Protein AF-A0A1Q4G816-F1 (afdb_monomer_lite)

Foldseek 3Di:
DLVVVLVVLVVVLVVLLVPDDPVLNVVLVVLVVVLVVVLVVLVVDPVCVPPPSVVVSSVVNVVSSVVSVVVSVVSVVVVVVVVVD

pLDDT: mean 72.89, std 6.25, range [48.06, 81.94]

Radius of gyration: 15.04 Å; chains: 1; bounding box: 31×16×48 Å

Secondary structure (DSSP, 8-state):
-HHHHHHHHHHHHHHHHHHS-HHHHHHHHHHHHHHHHHHHHHTS-GGGGSTTTHHHHHHHHHHHHHHHHHHHHHHHHHHHHHHH-

Sequence (85 aa):
MVYTLYILLFSYIIYRILAAGNGEKVRLIFIVCISLIANVFLYIDPADFQGGASLVVLFYSLIIWVLTFLATAVNYIFSSWKKKN

Structure (mmCIF, N/CA/C/O backbone):
data_AF-A0A1Q4G816-F1
#
_entry.id   AF-A0A1Q4G816-F1
#
loop_
_atom_site.group_PDB
_atom_site.id
_atom_site.type_symbol
_atom_site.label_atom_id
_atom_site.label_alt_id
_atom_site.label_comp_id
_atom_site.label_asym_id
_atom_site.label_entity_id
_atom_site.label_seq_id
_atom_site.pdbx_PDB_ins_code
_atom_site.Cartn_x
_atom_site.Cartn_y
_atom_site.Cartn_z
_atom_site.occupancy
_atom_site.B_iso_or_equiv
_atom_site.auth_seq_id
_atom_site.auth_comp_id
_atom_site.auth_asym_id
_atom_site.auth_atom_id
_atom_site.pdbx_PDB_model_num
ATOM 1 N N . MET A 1 1 ? -4.265 -6.625 -17.009 1.00 61.88 1 MET A N 1
ATOM 2 C CA . MET A 1 1 ? -4.900 -7.155 -15.778 1.00 61.88 1 MET A CA 1
ATOM 3 C C . MET A 1 1 ? -4.238 -6.668 -14.486 1.00 61.88 1 MET A C 1
ATOM 5 O O . MET A 1 1 ? -4.969 -6.263 -13.594 1.00 61.88 1 MET A O 1
ATOM 9 N N . VAL A 1 2 ? -2.901 -6.642 -14.370 1.00 65.44 2 VAL A N 1
ATOM 10 C CA . VAL A 1 2 ? -2.195 -6.209 -13.136 1.00 65.44 2 VAL A CA 1
ATOM 11 C C . VAL A 1 2 ? -2.562 -4.781 -12.694 1.00 65.44 2 VAL A C 1
ATOM 13 O O . VAL A 1 2 ? -2.856 -4.557 -11.526 1.00 65.44 2 VAL A O 1
ATOM 16 N N . TYR A 1 3 ? -2.662 -3.836 -13.633 1.00 67.12 3 TYR A N 1
ATOM 17 C CA . TYR A 1 3 ? -3.096 -2.460 -13.346 1.00 67.12 3 TYR A CA 1
ATOM 18 C C . TYR A 1 3 ? -4.513 -2.366 -12.758 1.00 67.12 3 TYR A C 1
ATOM 20 O O . TYR A 1 3 ? -4.772 -1.543 -11.887 1.00 67.12 3 TYR A O 1
ATOM 28 N N . THR A 1 4 ? -5.436 -3.223 -13.201 1.00 74.06 4 THR A N 1
ATOM 29 C CA . THR A 1 4 ? -6.815 -3.257 -12.692 1.00 74.06 4 THR A CA 1
ATOM 30 C C . THR A 1 4 ? -6.849 -3.726 -11.241 1.00 74.06 4 THR A C 1
ATOM 32 O O . THR A 1 4 ? -7.536 -3.125 -10.420 1.00 74.06 4 THR A O 1
ATOM 35 N N . LEU A 1 5 ? -6.068 -4.763 -10.914 1.00 73.25 5 LEU A N 1
ATOM 36 C CA . LEU A 1 5 ? -5.907 -5.249 -9.541 1.00 73.25 5 LEU A CA 1
ATOM 37 C C . LEU A 1 5 ? -5.289 -4.180 -8.638 1.00 73.25 5 LEU A C 1
ATOM 39 O O . LEU A 1 5 ? -5.747 -3.994 -7.515 1.00 73.25 5 LEU A O 1
ATOM 43 N N . TYR A 1 6 ? -4.301 -3.446 -9.151 1.00 69.81 6 TYR A N 1
ATOM 44 C CA . TYR A 1 6 ? -3.673 -2.339 -8.437 1.00 69.81 6 TYR A CA 1
ATOM 45 C C . TYR A 1 6 ? -4.680 -1.232 -8.086 1.00 69.81 6 TYR A C 1
ATOM 47 O O . TYR A 1 6 ? -4.761 -0.818 -6.933 1.00 69.81 6 TYR A O 1
ATOM 55 N N . ILE A 1 7 ? -5.512 -0.813 -9.046 1.00 76.31 7 ILE A N 1
ATOM 56 C CA . ILE A 1 7 ? -6.565 0.194 -8.823 1.00 76.31 7 ILE A CA 1
ATOM 57 C C . ILE A 1 7 ? -7.616 -0.304 -7.821 1.00 76.31 7 ILE A C 1
ATOM 59 O O . ILE A 1 7 ? -8.024 0.442 -6.935 1.00 76.31 7 ILE A O 1
ATOM 63 N N . LEU A 1 8 ? -8.036 -1.567 -7.924 1.00 79.19 8 LEU A N 1
ATOM 64 C CA . LEU A 1 8 ? -9.005 -2.172 -7.003 1.00 79.19 8 LEU A CA 1
ATOM 65 C C . LEU A 1 8 ? -8.490 -2.202 -5.563 1.00 79.19 8 LEU A C 1
ATOM 67 O O . LEU A 1 8 ? -9.201 -1.807 -4.636 1.00 79.19 8 LEU A O 1
ATOM 71 N N . LEU A 1 9 ? -7.241 -2.633 -5.382 1.00 74.12 9 LEU A N 1
ATOM 72 C CA . LEU A 1 9 ? -6.559 -2.578 -4.095 1.00 74.12 9 LEU A CA 1
ATOM 73 C C . LEU A 1 9 ? -6.496 -1.132 -3.591 1.00 74.12 9 LEU A C 1
ATOM 75 O O . LEU A 1 9 ? -6.816 -0.890 -2.425 1.00 74.12 9 LEU A O 1
ATOM 79 N N . PHE A 1 10 ? -6.187 -0.175 -4.473 1.00 75.69 10 PHE A N 1
ATOM 80 C CA . PHE A 1 10 ? -6.155 1.255 -4.159 1.00 75.69 10 PHE A CA 1
ATOM 81 C C . PHE A 1 10 ? -7.449 1.785 -3.581 1.00 75.69 10 PHE A C 1
ATOM 83 O O . PHE A 1 10 ? -7.471 2.331 -2.472 1.00 75.69 10 PHE A O 1
ATOM 90 N N . SER A 1 11 ? -8.545 1.543 -4.284 1.00 78.44 11 SER A N 1
ATOM 91 C CA . SER A 1 11 ? -9.869 1.913 -3.811 1.00 78.44 11 SER A CA 1
ATOM 92 C C . SER A 1 11 ? -10.219 1.227 -2.487 1.00 78.44 11 SER A C 1
ATOM 94 O O . SER A 1 11 ? -10.796 1.866 -1.605 1.00 78.44 11 SER A O 1
ATOM 96 N N . TYR A 1 12 ? -9.830 -0.038 -2.300 1.00 79.38 12 TYR A N 1
ATOM 97 C CA . TYR A 1 12 ? -10.111 -0.776 -1.068 1.00 79.38 12 TYR A CA 1
ATOM 98 C C . TYR A 1 12 ? -9.378 -0.206 0.156 1.00 79.38 12 TYR A C 1
ATOM 100 O O . TYR A 1 12 ? -9.977 -0.066 1.225 1.00 79.38 12 TYR A O 1
ATOM 108 N N . ILE A 1 13 ? -8.096 0.148 0.023 1.00 73.06 13 ILE A N 1
ATOM 109 C CA . ILE A 1 13 ? -7.328 0.729 1.133 1.00 73.06 13 ILE A CA 1
ATOM 110 C C . ILE A 1 13 ? -7.907 2.091 1.530 1.00 73.06 13 ILE A C 1
ATOM 112 O O . ILE A 1 13 ? -8.111 2.335 2.720 1.00 73.06 13 ILE A O 1
ATOM 116 N N . ILE A 1 14 ? -8.262 2.943 0.561 1.00 77.19 14 ILE A N 1
ATOM 117 C CA . ILE A 1 14 ? -8.926 4.224 0.847 1.00 77.19 14 ILE A CA 1
ATOM 118 C C .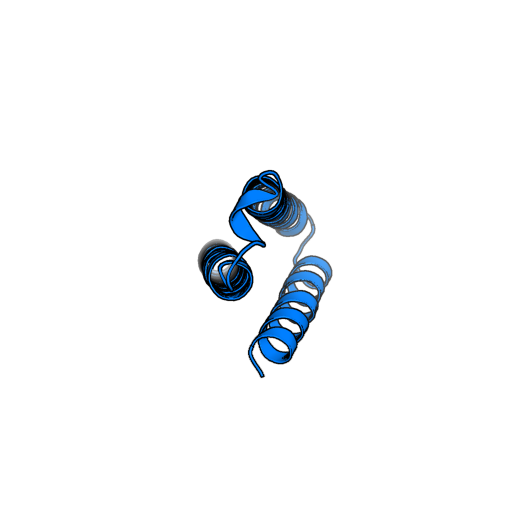 ILE A 1 14 ? -10.260 4.005 1.561 1.00 77.19 14 ILE A C 1
ATOM 120 O O . ILE A 1 14 ? -10.524 4.641 2.582 1.00 77.19 14 ILE A O 1
ATOM 124 N N . TYR A 1 15 ? -11.077 3.068 1.079 1.00 79.25 15 TYR A N 1
ATOM 125 C CA . TYR A 1 15 ? -12.338 2.720 1.726 1.00 79.25 15 TYR A CA 1
ATOM 126 C C . TYR A 1 15 ? -12.132 2.286 3.186 1.00 79.25 15 TYR A C 1
ATOM 128 O O . TYR A 1 15 ? -12.836 2.749 4.084 1.00 79.25 15 TYR A O 1
ATOM 136 N N . ARG A 1 16 ? -11.117 1.456 3.454 1.00 71.62 16 ARG A N 1
ATOM 137 C CA . ARG A 1 16 ? -10.776 1.016 4.815 1.00 71.62 16 ARG A CA 1
ATOM 138 C C . ARG A 1 16 ? -10.314 2.156 5.717 1.00 71.62 16 ARG A C 1
ATOM 140 O O . ARG A 1 16 ? -10.675 2.151 6.890 1.00 71.62 16 ARG A O 1
ATOM 147 N N . ILE A 1 17 ? -9.569 3.134 5.199 1.00 73.56 17 ILE A N 1
ATOM 148 C CA . ILE A 1 17 ? -9.191 4.339 5.957 1.00 73.56 17 ILE A CA 1
ATOM 149 C C . ILE A 1 17 ? -10.436 5.162 6.307 1.00 73.56 17 ILE A C 1
ATOM 151 O O . ILE A 1 17 ? -10.581 5.610 7.444 1.00 73.56 17 ILE A O 1
ATOM 155 N N . LEU A 1 18 ? -11.359 5.339 5.357 1.00 72.81 18 LEU A N 1
ATOM 156 C CA . LEU A 1 18 ? -12.594 6.097 5.577 1.00 72.81 18 LEU A CA 1
ATOM 157 C C . LEU A 1 18 ? -13.503 5.430 6.621 1.00 72.81 18 LEU A C 1
ATOM 159 O O . LEU A 1 18 ? -14.056 6.128 7.475 1.00 72.81 18 LEU A O 1
ATOM 163 N N . ALA A 1 19 ? -13.596 4.098 6.581 1.00 72.31 19 ALA A N 1
ATOM 164 C CA . ALA A 1 19 ? -14.426 3.286 7.469 1.00 72.31 19 ALA A CA 1
ATOM 165 C C . ALA A 1 19 ? -13.804 2.993 8.854 1.00 72.31 19 ALA A C 1
ATOM 167 O O . ALA A 1 19 ? -14.502 2.500 9.740 1.00 72.31 19 ALA A O 1
ATOM 168 N N . ALA A 1 20 ? -12.512 3.266 9.071 1.00 69.19 20 ALA A N 1
ATOM 169 C CA . ALA A 1 20 ? -11.843 3.033 10.356 1.00 69.19 20 ALA A CA 1
ATOM 170 C C . ALA A 1 20 ? -12.265 4.052 11.435 1.00 69.19 20 ALA A C 1
ATOM 172 O O . ALA A 1 20 ? -12.674 5.165 11.126 1.00 69.19 20 ALA A O 1
ATOM 173 N N . GLY A 1 21 ? -12.149 3.715 12.725 1.00 70.56 21 GLY A N 1
ATOM 174 C CA . GLY A 1 21 ? -12.408 4.671 13.818 1.00 70.56 21 GLY A CA 1
ATOM 175 C C . GLY A 1 21 ? -11.293 5.720 13.960 1.00 70.56 21 GLY A C 1
ATOM 176 O O . GLY A 1 21 ? -10.153 5.440 13.606 1.00 70.56 21 GLY A O 1
ATOM 177 N N . ASN A 1 22 ? -11.577 6.911 14.511 1.00 68.81 22 ASN A N 1
ATOM 178 C CA . ASN A 1 22 ? -10.630 8.050 14.553 1.00 68.81 22 ASN A CA 1
ATOM 179 C C . ASN A 1 22 ? -9.205 7.711 15.047 1.00 68.81 22 ASN A C 1
ATOM 181 O O . ASN A 1 22 ? -8.240 8.210 14.475 1.00 68.81 22 ASN A O 1
ATOM 185 N N . GLY A 1 23 ? -9.048 6.844 16.055 1.00 67.12 23 GLY A N 1
ATOM 186 C CA . GLY A 1 23 ? -7.721 6.420 16.536 1.00 67.12 23 GLY A CA 1
ATOM 187 C C . GLY A 1 23 ? -6.980 5.470 15.583 1.00 67.12 23 GLY A C 1
ATOM 188 O O . GLY A 1 23 ? -5.758 5.519 15.469 1.00 67.12 23 GLY A O 1
ATOM 189 N N . GLU A 1 24 ? -7.711 4.633 14.848 1.00 68.56 24 GLU A N 1
ATOM 190 C CA . GLU A 1 24 ? -7.143 3.720 13.850 1.00 68.56 24 GLU A CA 1
ATOM 191 C C . GLU A 1 24 ? -6.829 4.443 12.536 1.00 68.56 24 GLU A C 1
ATOM 193 O O . GLU A 1 24 ? -5.856 4.091 11.870 1.00 68.56 24 GLU A O 1
ATOM 198 N N . LYS A 1 25 ? -7.596 5.493 12.199 1.00 69.12 25 LYS A N 1
ATOM 199 C CA . LYS A 1 25 ? -7.388 6.320 11.000 1.00 69.12 25 LYS A CA 1
ATOM 200 C C . LYS A 1 25 ? -5.975 6.885 10.935 1.00 69.12 25 LYS A C 1
ATOM 202 O O . LYS A 1 25 ? -5.313 6.719 9.919 1.00 69.12 25 LYS A O 1
ATOM 207 N N . VAL A 1 26 ? -5.488 7.495 12.019 1.00 71.75 26 VAL A N 1
ATOM 208 C CA . VAL A 1 26 ? -4.142 8.099 12.058 1.00 71.75 26 VAL A CA 1
ATOM 209 C C . VAL A 1 26 ? -3.067 7.050 11.772 1.00 71.75 26 VAL A C 1
ATOM 211 O O . VAL A 1 26 ? -2.176 7.271 10.956 1.00 71.75 26 VAL A O 1
ATOM 214 N N . ARG A 1 27 ? -3.184 5.866 12.381 1.00 71.75 27 ARG A N 1
ATOM 215 C CA . ARG A 1 27 ? -2.213 4.781 12.204 1.00 71.75 27 ARG A CA 1
ATOM 216 C C . ARG A 1 27 ? -2.237 4.213 10.782 1.00 71.75 27 ARG A C 1
ATOM 218 O O . ARG A 1 27 ? -1.180 3.945 10.221 1.00 71.75 27 ARG A O 1
ATOM 225 N N . LEU A 1 28 ? -3.425 4.074 10.188 1.00 75.69 28 LEU A N 1
ATOM 226 C CA . LEU A 1 28 ? -3.581 3.648 8.795 1.00 75.69 28 LEU A CA 1
ATOM 227 C C . LEU A 1 28 ? -3.011 4.676 7.816 1.00 75.69 28 LEU A C 1
ATOM 229 O O . LEU A 1 28 ? -2.315 4.291 6.883 1.00 75.69 28 LEU A O 1
ATOM 233 N N . ILE A 1 29 ? -3.230 5.969 8.065 1.00 77.69 29 ILE A N 1
ATOM 234 C CA . ILE A 1 29 ? -2.652 7.055 7.264 1.00 77.69 29 ILE A CA 1
ATOM 235 C C . ILE A 1 29 ? -1.121 6.981 7.286 1.00 77.69 29 ILE A C 1
ATOM 237 O O . ILE A 1 29 ? -0.505 7.039 6.228 1.00 77.69 29 ILE A O 1
ATOM 241 N N . PHE A 1 30 ? -0.500 6.768 8.451 1.00 78.50 30 PHE A N 1
ATOM 242 C CA . PHE A 1 30 ? 0.956 6.598 8.542 1.00 78.50 30 PHE A CA 1
ATOM 243 C C . PHE A 1 30 ? 1.467 5.397 7.734 1.00 78.50 30 PHE A C 1
ATOM 245 O O . PHE A 1 30 ? 2.436 5.529 6.987 1.00 78.50 30 PHE A O 1
ATOM 252 N N . ILE A 1 31 ? 0.803 4.242 7.845 1.00 78.00 31 ILE A N 1
ATOM 253 C CA . ILE A 1 31 ? 1.161 3.026 7.096 1.00 78.00 31 ILE A CA 1
ATOM 254 C C . ILE A 1 31 ? 1.063 3.271 5.582 1.00 78.00 31 ILE A C 1
ATOM 256 O O . IL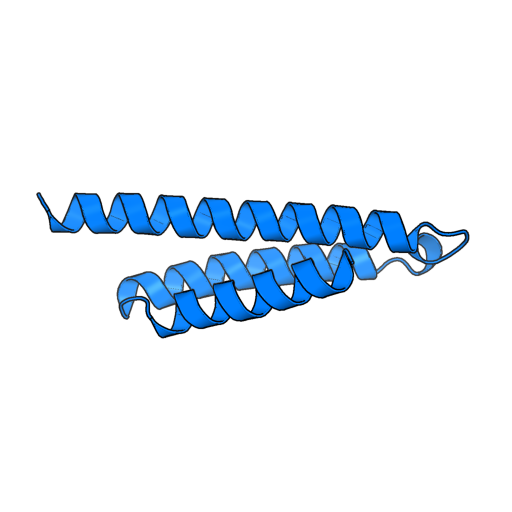E A 1 31 ? 1.952 2.874 4.824 1.00 78.00 31 ILE A O 1
ATOM 260 N N . VAL A 1 32 ? 0.011 3.964 5.141 1.00 78.81 32 VAL A N 1
ATOM 261 C CA . VAL A 1 32 ? -0.187 4.311 3.731 1.00 78.81 32 VAL A CA 1
ATOM 262 C C . VAL A 1 32 ? 0.850 5.321 3.253 1.00 78.81 32 VAL A C 1
ATOM 264 O O . VAL A 1 32 ? 1.431 5.094 2.200 1.00 78.81 32 VAL A O 1
ATOM 267 N N . CYS A 1 33 ? 1.158 6.367 4.023 1.00 80.06 33 CYS A N 1
ATOM 268 C CA . CYS A 1 33 ? 2.192 7.344 3.670 1.00 80.06 33 CYS A CA 1
ATOM 269 C C . CYS A 1 33 ? 3.569 6.694 3.491 1.00 80.06 33 CYS A C 1
ATOM 271 O O . CYS A 1 33 ? 4.230 6.953 2.491 1.00 80.06 33 CYS A O 1
ATOM 273 N N . ILE A 1 34 ? 3.986 5.813 4.407 1.00 79.75 34 ILE A N 1
ATOM 274 C CA . ILE A 1 34 ? 5.262 5.084 4.286 1.00 79.75 34 ILE A CA 1
ATOM 275 C C . ILE A 1 34 ? 5.266 4.216 3.023 1.00 79.75 34 ILE A C 1
ATOM 277 O O . ILE A 1 34 ? 6.252 4.190 2.289 1.00 79.75 34 ILE A O 1
ATOM 281 N N . SER A 1 35 ? 4.147 3.548 2.741 1.00 78.00 35 SER A N 1
ATOM 282 C CA . SER A 1 35 ? 4.004 2.708 1.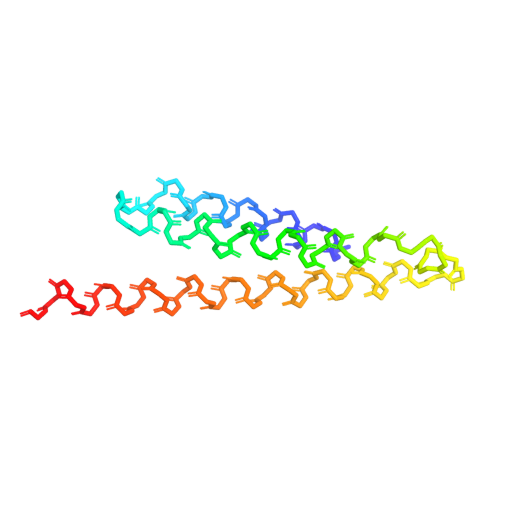549 1.00 78.00 35 SER A CA 1
ATOM 283 C C . SER A 1 35 ? 4.048 3.533 0.262 1.00 78.00 35 SER A C 1
ATOM 285 O O . SER A 1 35 ? 4.667 3.114 -0.708 1.00 78.00 35 SER A O 1
ATOM 287 N N . LEU A 1 36 ? 3.450 4.726 0.263 1.00 76.44 36 LEU A N 1
ATOM 288 C CA . LEU A 1 36 ? 3.482 5.677 -0.849 1.00 76.44 36 LEU A CA 1
ATOM 289 C C . LEU A 1 36 ? 4.895 6.207 -1.090 1.00 76.44 36 LEU A C 1
ATOM 291 O O . LEU A 1 36 ? 5.331 6.242 -2.232 1.00 76.44 36 LEU A O 1
ATOM 295 N N . ILE A 1 37 ? 5.626 6.553 -0.029 1.00 81.94 37 ILE A N 1
ATOM 296 C CA . ILE A 1 37 ? 7.026 6.987 -0.120 1.00 81.94 37 ILE A CA 1
ATOM 297 C C . ILE A 1 37 ? 7.886 5.862 -0.702 1.00 81.94 37 ILE A C 1
ATOM 299 O O . ILE A 1 37 ? 8.613 6.093 -1.663 1.00 81.94 37 ILE A O 1
ATOM 303 N N . ALA A 1 38 ? 7.761 4.637 -0.182 1.00 76.56 38 ALA A N 1
ATOM 304 C CA . ALA A 1 38 ? 8.474 3.474 -0.711 1.00 76.56 38 ALA A CA 1
ATOM 305 C C . ALA A 1 38 ? 8.129 3.206 -2.184 1.00 76.56 38 ALA A C 1
ATOM 307 O O . ALA A 1 38 ? 9.001 2.844 -2.969 1.00 76.56 38 ALA A O 1
ATOM 308 N N . ASN A 1 39 ? 6.868 3.426 -2.566 1.00 79.56 39 ASN A N 1
ATOM 309 C CA . ASN A 1 39 ? 6.438 3.336 -3.953 1.00 79.56 39 ASN A CA 1
ATOM 310 C C . ASN A 1 39 ? 7.104 4.426 -4.803 1.00 79.56 39 ASN A C 1
ATOM 312 O O . ASN A 1 39 ? 7.703 4.105 -5.810 1.00 79.56 39 ASN A O 1
ATOM 316 N N . VAL A 1 40 ? 7.103 5.690 -4.376 1.00 76.88 40 VAL A N 1
ATOM 317 C CA . VAL A 1 40 ? 7.744 6.799 -5.109 1.00 76.88 40 VAL A CA 1
ATOM 318 C C . VAL A 1 40 ? 9.248 6.579 -5.290 1.00 76.88 40 VAL A C 1
ATOM 320 O O . VAL A 1 40 ? 9.763 6.846 -6.371 1.00 76.88 40 VAL A O 1
ATOM 323 N N . PHE A 1 41 ? 9.943 6.038 -4.285 1.00 78.56 41 PHE A N 1
ATOM 324 C CA . PHE A 1 41 ? 11.361 5.679 -4.409 1.00 78.56 41 PHE A CA 1
ATOM 325 C C . PHE A 1 41 ? 11.624 4.666 -5.531 1.00 78.56 41 PHE A C 1
ATOM 327 O O . PHE A 1 41 ? 12.657 4.747 -6.184 1.00 78.56 41 PHE A O 1
ATOM 334 N N . LEU A 1 42 ? 10.678 3.765 -5.798 1.00 73.50 42 LEU A N 1
ATOM 335 C CA . LEU A 1 42 ? 10.741 2.806 -6.905 1.00 73.50 42 LEU A CA 1
ATOM 336 C C . LEU A 1 42 ? 10.515 3.433 -8.287 1.00 73.50 42 LEU A C 1
ATOM 338 O O . LEU A 1 42 ? 10.866 2.819 -9.285 1.00 73.50 42 LEU A O 1
ATOM 342 N N . TYR A 1 43 ? 9.916 4.623 -8.363 1.00 71.44 43 TYR A N 1
ATOM 343 C CA . TYR A 1 43 ? 9.706 5.352 -9.623 1.00 71.44 43 TYR A CA 1
ATOM 344 C C . TYR A 1 43 ? 10.749 6.459 -9.838 1.00 71.44 43 TYR A C 1
ATOM 346 O O . TYR A 1 43 ? 10.655 7.194 -10.820 1.00 71.44 43 TYR A O 1
ATOM 354 N N . ILE A 1 44 ? 11.713 6.620 -8.922 1.00 75.50 44 ILE A N 1
ATOM 355 C CA . ILE A 1 44 ? 12.665 7.736 -8.954 1.00 75.50 44 ILE A CA 1
ATOM 356 C C . ILE A 1 44 ? 13.779 7.529 -9.986 1.00 75.50 44 ILE A C 1
ATOM 358 O O . ILE A 1 44 ? 14.316 8.514 -10.490 1.00 75.50 44 ILE A O 1
ATOM 362 N N . ASP A 1 45 ? 14.115 6.274 -10.304 1.00 72.31 45 ASP A N 1
ATOM 363 C CA . ASP A 1 45 ? 15.158 5.954 -11.271 1.00 72.31 45 ASP A CA 1
ATOM 364 C C . ASP A 1 45 ? 14.551 5.763 -12.676 1.00 72.31 45 ASP A C 1
ATOM 366 O O . ASP A 1 45 ? 13.800 4.814 -12.919 1.00 72.31 45 ASP A O 1
ATOM 370 N N . PRO A 1 46 ? 14.843 6.654 -13.641 1.00 64.75 46 PRO A N 1
ATOM 371 C CA . PRO A 1 46 ? 14.345 6.521 -15.005 1.00 64.75 46 PRO A CA 1
ATOM 372 C C . PRO A 1 46 ? 14.923 5.300 -15.742 1.00 64.75 46 PRO A C 1
ATOM 374 O O . PRO A 1 46 ? 14.356 4.891 -16.760 1.00 64.75 46 PRO A O 1
ATOM 377 N N . ALA A 1 47 ? 16.018 4.701 -15.252 1.00 67.19 47 ALA A N 1
ATOM 378 C CA . ALA A 1 47 ? 16.569 3.465 -15.803 1.00 67.19 47 ALA A CA 1
ATOM 379 C C . ALA A 1 47 ? 15.611 2.273 -15.625 1.00 67.19 47 ALA A C 1
ATOM 381 O O . ALA A 1 47 ? 15.545 1.410 -16.502 1.00 67.19 47 ALA A O 1
ATOM 382 N N . ASP A 1 48 ? 14.784 2.282 -14.574 1.00 63.53 48 ASP A N 1
ATOM 383 C CA . ASP A 1 48 ? 13.808 1.225 -14.277 1.00 63.53 48 ASP A CA 1
ATOM 384 C C . ASP A 1 48 ? 12.608 1.198 -15.245 1.00 63.53 48 ASP A C 1
ATOM 386 O O . ASP A 1 48 ? 11.777 0.289 -15.206 1.00 63.53 48 ASP A O 1
ATOM 390 N N . PHE A 1 49 ? 12.508 2.163 -16.164 1.00 64.94 49 PHE A N 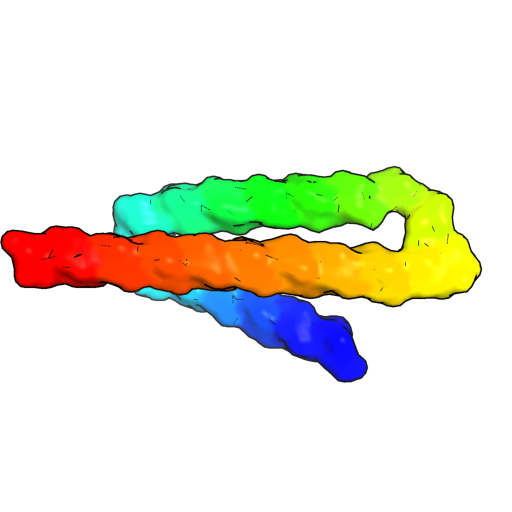1
ATOM 391 C CA . PHE A 1 49 ? 11.477 2.192 -17.209 1.00 64.94 49 PHE A CA 1
ATOM 392 C C . PHE A 1 49 ? 12.013 1.822 -18.596 1.00 64.94 49 PHE A C 1
ATOM 394 O O . PHE A 1 49 ? 11.228 1.684 -19.538 1.00 64.94 49 PHE A O 1
ATOM 401 N N . GLN A 1 50 ? 13.325 1.616 -18.740 1.00 68.75 50 GLN A N 1
ATOM 402 C CA . GLN A 1 50 ? 13.927 1.176 -19.997 1.00 68.75 50 GLN A CA 1
ATOM 403 C C . GLN A 1 50 ? 13.866 -0.356 -20.137 1.00 68.75 50 GLN A C 1
ATOM 405 O O . GLN A 1 50 ? 13.966 -1.104 -19.168 1.00 68.75 50 GLN A O 1
ATOM 410 N N . GLY A 1 51 ? 13.658 -0.851 -21.361 1.00 65.56 51 GLY A N 1
ATOM 411 C CA . GLY A 1 51 ? 13.783 -2.284 -21.678 1.00 65.56 51 GLY A CA 1
ATOM 412 C C . GLY A 1 51 ? 12.737 -3.231 -21.063 1.00 65.56 51 GLY A C 1
ATOM 413 O O . GLY A 1 51 ? 12.967 -4.435 -21.039 1.00 65.56 51 GLY A O 1
ATOM 414 N N . GLY A 1 52 ? 11.593 -2.731 -20.578 1.00 63.50 52 GLY A N 1
ATOM 415 C CA . GLY A 1 52 ? 10.530 -3.563 -19.984 1.00 63.50 52 GLY A CA 1
ATOM 416 C C . GLY A 1 52 ? 10.610 -3.734 -18.461 1.00 63.50 52 GLY A C 1
ATOM 417 O O . GLY A 1 52 ? 9.748 -4.392 -17.875 1.00 63.50 52 GLY A O 1
ATOM 418 N N . ALA A 1 53 ? 11.574 -3.082 -17.804 1.00 66.56 53 ALA A N 1
ATOM 419 C CA . ALA A 1 53 ? 11.680 -3.020 -16.344 1.00 66.56 53 ALA A CA 1
ATOM 420 C C . ALA A 1 53 ? 10.473 -2.325 -15.669 1.00 66.56 53 ALA A C 1
ATOM 422 O O . ALA A 1 53 ? 10.192 -2.568 -14.496 1.00 66.56 53 ALA A O 1
ATOM 423 N N . SER A 1 54 ? 9.638 -1.603 -16.429 1.00 69.06 54 SER A N 1
ATOM 424 C CA . SER A 1 54 ? 8.378 -1.031 -15.933 1.00 69.06 54 SER A CA 1
ATOM 425 C C . SER A 1 54 ? 7.442 -2.082 -15.323 1.00 69.06 54 SER A C 1
ATOM 427 O O . SER A 1 54 ? 6.700 -1.790 -14.384 1.00 69.06 54 SER A O 1
ATOM 429 N N . LEU A 1 55 ? 7.478 -3.324 -15.827 1.00 70.38 55 LEU A N 1
ATOM 430 C CA . LEU A 1 55 ? 6.691 -4.428 -15.278 1.00 70.38 55 LEU A CA 1
ATOM 431 C C . LEU A 1 55 ? 7.213 -4.867 -13.901 1.00 70.38 55 LEU A C 1
ATOM 433 O O . LEU A 1 55 ? 6.424 -5.257 -13.042 1.00 70.38 55 LEU A O 1
ATOM 437 N N . VAL A 1 56 ? 8.528 -4.769 -13.691 1.00 70.62 56 VAL A N 1
ATOM 438 C CA . VAL A 1 56 ? 9.215 -5.076 -12.430 1.00 70.62 56 VAL A CA 1
ATOM 439 C C . VAL A 1 56 ? 8.864 -4.024 -11.379 1.00 70.62 56 VAL A C 1
ATOM 441 O O . VAL A 1 56 ? 8.445 -4.384 -10.279 1.00 70.62 56 VAL A O 1
ATOM 444 N N . VAL A 1 57 ? 8.899 -2.738 -11.739 1.00 73.62 57 VAL A N 1
ATOM 445 C CA . VAL A 1 57 ? 8.458 -1.628 -10.871 1.00 73.62 57 VAL A CA 1
ATOM 446 C C . VAL A 1 57 ? 6.995 -1.792 -10.445 1.00 73.62 57 VAL A C 1
ATOM 448 O O . VAL A 1 57 ? 6.647 -1.603 -9.275 1.00 73.62 57 VAL A O 1
ATOM 451 N N . LEU A 1 58 ? 6.124 -2.215 -11.366 1.00 73.44 58 LEU A N 1
ATOM 452 C CA . LEU A 1 58 ? 4.729 -2.555 -11.063 1.00 73.44 58 LEU A CA 1
ATOM 453 C C . LEU A 1 58 ? 4.595 -3.746 -10.120 1.00 73.44 58 LEU A C 1
ATOM 455 O O . LEU A 1 58 ? 3.726 -3.739 -9.24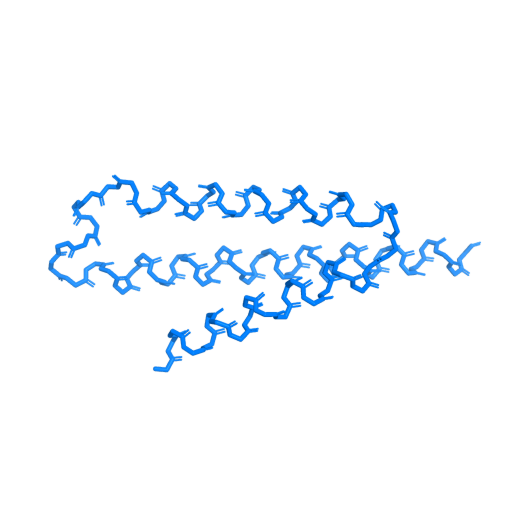9 1.00 73.44 58 LEU A O 1
ATOM 459 N N . PHE A 1 59 ? 5.447 -4.756 -10.269 1.00 76.00 59 PHE A N 1
ATOM 460 C CA . PHE A 1 59 ? 5.451 -5.925 -9.397 1.00 76.00 59 PHE A CA 1
ATOM 461 C C . PHE A 1 59 ? 5.881 -5.559 -7.973 1.00 76.00 59 PHE A C 1
ATOM 463 O O . PHE A 1 59 ? 5.206 -5.923 -7.012 1.00 76.00 59 PHE A O 1
ATOM 470 N N . TYR A 1 60 ? 6.941 -4.762 -7.824 1.00 73.38 60 TYR A N 1
ATOM 471 C CA . TYR A 1 60 ? 7.354 -4.231 -6.525 1.00 73.38 60 TYR A CA 1
ATOM 472 C C . TYR A 1 60 ? 6.300 -3.307 -5.917 1.00 73.38 60 TYR A C 1
ATOM 474 O O . TYR A 1 60 ? 6.029 -3.382 -4.718 1.00 73.38 60 TYR A O 1
ATOM 482 N N . SER A 1 61 ? 5.636 -2.498 -6.744 1.00 76.88 61 SER A N 1
ATOM 483 C CA . SER A 1 61 ? 4.504 -1.683 -6.306 1.00 76.88 61 SER A CA 1
ATOM 484 C C . SER A 1 61 ? 3.374 -2.541 -5.750 1.00 76.88 61 SER A C 1
ATOM 486 O O . SER A 1 61 ? 2.846 -2.233 -4.685 1.00 76.88 61 SER A O 1
ATOM 488 N N . LEU A 1 62 ? 3.042 -3.643 -6.427 1.00 76.19 62 LEU A N 1
ATOM 489 C CA . LEU A 1 62 ? 2.047 -4.608 -5.970 1.00 76.19 62 LEU A CA 1
ATOM 490 C C . LEU A 1 62 ? 2.457 -5.253 -4.636 1.00 76.19 62 LEU A C 1
ATOM 492 O O . LEU A 1 62 ? 1.622 -5.379 -3.745 1.00 76.19 62 LEU A O 1
ATOM 496 N N . ILE A 1 63 ? 3.732 -5.622 -4.469 1.00 78.81 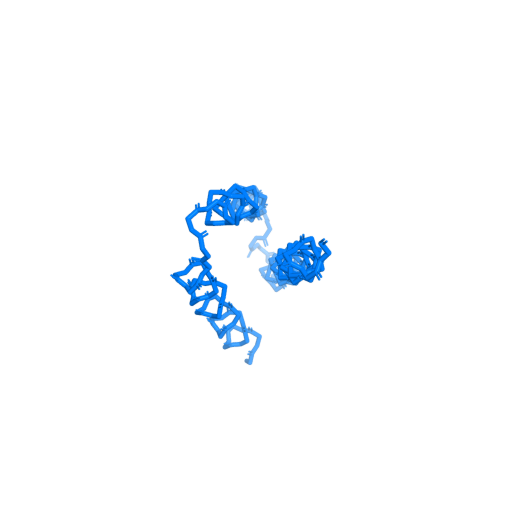63 ILE A N 1
ATOM 497 C CA . ILE A 1 63 ? 4.257 -6.210 -3.224 1.00 78.81 63 ILE A CA 1
ATOM 498 C C . ILE A 1 63 ? 4.130 -5.223 -2.063 1.00 78.81 63 ILE A C 1
ATOM 500 O O . ILE A 1 63 ? 3.599 -5.589 -1.013 1.00 78.81 63 ILE A O 1
ATOM 504 N N . ILE A 1 64 ? 4.562 -3.971 -2.256 1.00 81.12 64 ILE A N 1
ATOM 505 C CA . ILE A 1 64 ? 4.412 -2.908 -1.252 1.00 81.12 64 ILE A CA 1
ATOM 506 C C . ILE A 1 64 ? 2.943 -2.790 -0.857 1.00 81.12 64 ILE A C 1
ATOM 508 O O . ILE A 1 64 ? 2.618 -2.821 0.323 1.00 81.12 64 ILE A O 1
ATOM 512 N N . TRP A 1 65 ? 2.054 -2.763 -1.846 1.00 76.81 65 TRP A N 1
ATOM 513 C CA . TRP A 1 65 ? 0.614 -2.670 -1.648 1.00 76.81 65 TRP A CA 1
ATOM 514 C C . TRP A 1 65 ? 0.000 -3.845 -0.878 1.00 76.81 65 TRP A C 1
ATOM 516 O O . TRP A 1 65 ? -0.830 -3.642 0.012 1.00 76.81 65 TRP A O 1
ATOM 526 N N . VAL A 1 66 ? 0.420 -5.074 -1.175 1.00 77.69 66 VAL A N 1
ATOM 527 C CA . VAL A 1 66 ? -0.010 -6.279 -0.449 1.00 77.69 66 VAL A CA 1
ATOM 528 C C . VAL A 1 66 ? 0.476 -6.241 1.002 1.00 77.69 66 VAL A C 1
ATOM 530 O O . VAL A 1 66 ? -0.282 -6.578 1.914 1.00 77.69 66 VAL A O 1
ATOM 533 N N . LEU A 1 67 ? 1.701 -5.770 1.243 1.00 79.19 67 LEU A N 1
ATOM 534 C CA . LEU A 1 67 ? 2.236 -5.579 2.592 1.00 79.19 67 LEU A CA 1
ATOM 535 C C . LEU A 1 67 ? 1.464 -4.504 3.371 1.00 79.19 67 LEU A C 1
ATOM 537 O O . LEU A 1 67 ? 1.111 -4.730 4.530 1.00 79.19 67 LEU A O 1
ATOM 541 N N . THR A 1 68 ? 1.125 -3.376 2.738 1.00 80.25 68 THR A N 1
ATOM 542 C CA . THR A 1 68 ? 0.274 -2.326 3.327 1.00 80.25 68 THR A CA 1
ATOM 543 C C . THR A 1 68 ? -1.086 -2.886 3.738 1.00 80.25 68 THR A C 1
ATOM 545 O O . THR A 1 68 ? -1.588 -2.596 4.830 1.00 80.25 68 THR A O 1
ATOM 548 N N . PHE A 1 69 ? -1.684 -3.713 2.878 1.00 76.81 69 PHE A N 1
ATOM 549 C CA . PHE A 1 69 ? -2.956 -4.371 3.144 1.00 76.81 69 PHE A CA 1
ATOM 550 C C . PHE A 1 69 ? -2.856 -5.346 4.323 1.00 76.81 69 PHE A C 1
ATOM 552 O O . PHE A 1 69 ? -3.684 -5.285 5.233 1.00 76.81 69 PHE A O 1
ATOM 559 N N . LEU A 1 70 ? -1.829 -6.202 4.355 1.00 80.88 70 LEU A N 1
ATOM 560 C CA . LEU A 1 70 ? -1.585 -7.136 5.459 1.00 80.88 70 LEU A CA 1
ATOM 561 C C . LEU A 1 70 ? -1.393 -6.396 6.786 1.00 80.88 70 LEU A C 1
ATOM 563 O O . LEU A 1 70 ? -2.055 -6.726 7.768 1.00 80.88 70 LEU A O 1
ATOM 567 N N . ALA A 1 71 ? -0.568 -5.348 6.809 1.00 79.38 71 ALA A N 1
ATOM 568 C CA . ALA A 1 71 ? -0.365 -4.518 7.995 1.00 79.38 71 ALA A CA 1
ATOM 569 C C . ALA A 1 71 ? -1.676 -3.866 8.468 1.00 79.38 71 ALA A C 1
ATOM 571 O O . ALA A 1 71 ? -1.982 -3.851 9.662 1.00 79.38 71 ALA A O 1
ATOM 572 N N . THR A 1 72 ? -2.491 -3.383 7.528 1.00 75.81 72 THR A N 1
ATOM 573 C CA . THR A 1 72 ? -3.820 -2.813 7.794 1.00 75.81 72 THR A CA 1
ATOM 574 C C . THR A 1 72 ? -4.787 -3.850 8.373 1.00 75.81 72 THR A C 1
ATOM 576 O O . THR A 1 72 ? -5.515 -3.555 9.325 1.00 75.81 72 THR A O 1
ATOM 579 N N . ALA A 1 73 ? -4.798 -5.070 7.832 1.00 77.12 73 ALA A N 1
ATOM 580 C CA . ALA A 1 73 ? -5.637 -6.165 8.308 1.00 77.12 73 ALA A CA 1
ATOM 581 C C . ALA A 1 73 ? -5.222 -6.628 9.713 1.00 77.12 73 ALA A C 1
ATOM 583 O O . ALA A 1 73 ? -6.073 -6.724 10.595 1.00 77.12 73 ALA A O 1
ATOM 584 N N . VAL A 1 74 ? -3.921 -6.828 9.953 1.00 80.38 74 VAL A N 1
ATOM 585 C CA . VAL A 1 74 ? -3.377 -7.205 11.269 1.00 80.38 74 VAL A CA 1
ATOM 586 C C . VAL A 1 74 ? -3.693 -6.139 12.314 1.00 80.38 74 VAL A C 1
ATOM 588 O O . VAL A 1 74 ? -4.169 -6.470 13.398 1.00 80.38 74 VAL A O 1
ATOM 591 N N . ASN A 1 75 ? -3.495 -4.858 11.986 1.00 75.19 75 ASN A N 1
ATOM 592 C CA . ASN A 1 75 ? -3.788 -3.757 12.903 1.00 75.19 75 ASN A CA 1
ATOM 593 C C . ASN A 1 75 ? -5.281 -3.704 13.271 1.00 75.19 75 ASN A C 1
ATOM 595 O O . ASN A 1 75 ? -5.628 -3.479 14.429 1.00 75.19 75 ASN A O 1
ATOM 599 N N . TYR A 1 76 ? -6.167 -3.974 12.312 1.00 72.00 76 TYR A N 1
ATOM 600 C CA . TYR A 1 76 ? -7.602 -4.058 12.573 1.00 72.00 76 TYR A CA 1
ATOM 601 C C . TYR A 1 76 ? -7.979 -5.259 13.444 1.00 72.00 76 TYR A C 1
ATOM 603 O O . TYR A 1 76 ? -8.741 -5.098 14.394 1.00 72.00 76 TYR A O 1
ATOM 611 N N . ILE A 1 77 ? -7.426 -6.445 13.167 1.00 78.12 77 ILE A N 1
ATOM 612 C CA . ILE A 1 77 ? -7.673 -7.645 13.980 1.00 78.12 77 ILE A CA 1
ATOM 613 C C . ILE A 1 77 ? -7.229 -7.387 15.423 1.00 78.12 77 ILE A C 1
ATOM 615 O O . ILE A 1 77 ? -8.022 -7.586 16.341 1.00 78.12 77 ILE A O 1
ATOM 619 N N . PHE A 1 78 ? -6.024 -6.847 15.625 1.00 74.75 78 PHE A N 1
ATOM 620 C CA . PHE A 1 78 ? -5.512 -6.496 16.953 1.00 74.75 78 PHE A CA 1
ATOM 621 C C . PHE A 1 78 ? -6.373 -5.456 17.672 1.00 74.75 78 PHE A C 1
ATOM 623 O O . PHE A 1 78 ? -6.652 -5.606 18.862 1.00 74.75 78 PHE A O 1
ATOM 630 N N . SER A 1 79 ? -6.817 -4.412 16.969 1.00 68.50 79 SER A N 1
ATOM 631 C CA . SER A 1 79 ? -7.686 -3.396 17.567 1.00 68.50 79 SER A CA 1
ATOM 632 C C . SER A 1 79 ? -9.062 -3.962 17.938 1.00 68.50 79 SER A C 1
ATOM 634 O O . SER A 1 79 ? -9.571 -3.702 19.029 1.00 68.50 79 SER A O 1
ATOM 636 N N . SER A 1 80 ? -9.637 -4.812 17.081 1.00 68.31 80 SER A N 1
ATOM 637 C CA . SER A 1 80 ? -10.909 -5.490 17.355 1.00 68.31 80 SER A CA 1
ATOM 638 C C . SER A 1 80 ? -10.819 -6.443 18.551 1.00 68.31 80 SER A C 1
ATOM 640 O O . SER A 1 80 ? -11.735 -6.481 19.369 1.00 68.31 80 SER A O 1
ATOM 642 N N . TRP A 1 81 ? -9.691 -7.147 18.706 1.00 66.25 81 TRP A N 1
ATOM 643 C CA . TRP A 1 81 ? -9.399 -7.982 19.872 1.00 66.25 81 TRP A CA 1
ATOM 644 C C . TRP A 1 81 ? -9.303 -7.150 21.150 1.00 66.25 81 TRP A C 1
ATOM 646 O O . TRP A 1 81 ? -9.920 -7.495 22.153 1.00 66.25 81 TRP A O 1
ATOM 656 N N . LYS A 1 82 ? -8.594 -6.016 21.101 1.00 60.16 82 LYS A N 1
ATOM 657 C CA . LYS A 1 82 ? -8.439 -5.117 22.251 1.00 60.16 82 LYS A CA 1
ATOM 658 C C . LYS A 1 82 ? -9.754 -4.459 22.684 1.00 60.16 82 LYS A C 1
ATOM 660 O O . LYS A 1 82 ? -9.891 -4.118 23.845 1.00 60.16 82 LYS A O 1
ATOM 665 N N . LYS A 1 83 ? -10.711 -4.274 21.770 1.00 59.66 83 LYS A N 1
ATOM 666 C CA . LYS A 1 83 ? -12.063 -3.777 22.087 1.00 59.66 83 LYS A CA 1
ATOM 667 C C . LYS A 1 83 ? -12.989 -4.829 22.704 1.00 59.66 83 LYS A C 1
ATOM 669 O O . LYS A 1 83 ? -14.029 -4.455 23.235 1.00 59.66 83 LYS A O 1
ATOM 674 N N . LYS A 1 84 ? -12.673 -6.119 22.552 1.00 55.28 84 LYS A N 1
ATOM 675 C CA . LYS A 1 84 ? -13.505 -7.236 23.024 1.00 55.28 84 LYS A CA 1
ATOM 676 C C . LYS A 1 84 ? -13.136 -7.695 24.442 1.00 55.28 84 LYS A C 1
ATOM 678 O O . LYS A 1 84 ? -13.936 -8.387 25.064 1.00 55.28 84 LYS A O 1
ATOM 683 N N . ASN A 1 85 ? -11.945 -7.327 24.910 1.00 48.06 85 ASN A N 1
ATOM 684 C CA . ASN A 1 85 ? -11.413 -7.601 26.245 1.00 48.06 85 ASN A CA 1
ATOM 685 C C . ASN A 1 85 ? -11.560 -6.367 27.138 1.00 48.06 85 ASN A C 1
ATOM 687 O O . ASN A 1 85 ? -11.761 -6.554 28.354 1.00 48.06 85 ASN A O 1
#